Protein AF-A0A6N9RJC6-F1 (afdb_monomer_lite)

Secondary structure (DSSP, 8-state):
----------------------S-----------------SSS-SEEEEBTTS-EEEEPTTS-EEEE-TTS-EE---TT-EEEBTTS-EEE-----HHHHHHHHHH--

Structure (mmCIF, N/CA/C/O backbone):
data_AF-A0A6N9RJC6-F1
#
_entry.id   AF-A0A6N9RJC6-F1
#
loop_
_atom_site.group_PDB
_atom_site.id
_atom_site.type_symbol
_atom_site.label_atom_id
_atom_site.label_alt_id
_atom_site.label_comp_id
_atom_site.label_asym_id
_atom_site.label_entity_id
_atom_site.label_seq_id
_atom_site.pdbx_PDB_ins_code
_atom_site.Cartn_x
_atom_site.Cartn_y
_atom_site.Cartn_z
_atom_site.occupancy
_atom_site.B_iso_or_equiv
_atom_site.auth_seq_id
_atom_site.auth_comp_id
_atom_site.auth_asym_id
_atom_site.auth_atom_id
_atom_site.pdbx_PDB_model_num
ATOM 1 N N . MET A 1 1 ? -57.221 12.296 31.431 1.00 43.28 1 MET A N 1
ATOM 2 C CA . MET A 1 1 ? -56.879 10.991 30.821 1.00 43.28 1 MET A CA 1
ATOM 3 C C . MET A 1 1 ? -55.570 11.183 30.054 1.00 43.28 1 MET A C 1
ATOM 5 O O . MET A 1 1 ? -55.547 12.018 29.164 1.00 43.28 1 MET A O 1
ATOM 9 N N . PHE A 1 2 ? -54.463 10.559 30.474 1.00 47.56 2 PHE A N 1
ATOM 10 C CA . PHE A 1 2 ? -53.128 10.696 29.850 1.00 47.56 2 PHE A CA 1
ATOM 11 C C . PHE A 1 2 ? -52.844 9.562 28.839 1.00 47.56 2 PHE A C 1
ATOM 13 O O . PHE A 1 2 ? -53.442 8.498 28.972 1.00 47.56 2 PHE A O 1
ATOM 20 N N . LYS A 1 3 ? -51.835 9.794 27.964 1.00 40.00 3 LYS A N 1
ATOM 21 C CA . LYS A 1 3 ? -51.183 8.971 26.895 1.00 40.00 3 LYS A CA 1
ATOM 22 C C . LYS A 1 3 ? -51.756 9.153 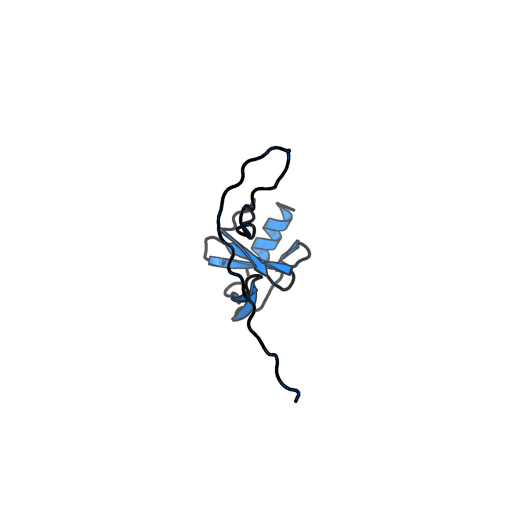25.476 1.00 40.00 3 LYS A C 1
ATOM 24 O O . LYS A 1 3 ? -52.957 9.078 25.305 1.00 40.00 3 LYS A O 1
ATOM 29 N N . SER A 1 4 ? -50.973 9.366 24.407 1.00 38.19 4 SER A N 1
ATOM 30 C CA . SER A 1 4 ? -49.521 9.228 24.180 1.00 38.19 4 SER A CA 1
ATOM 31 C C . SER A 1 4 ? -49.065 10.087 22.984 1.00 38.19 4 SER A C 1
ATOM 33 O O . SER A 1 4 ? -49.696 10.061 21.936 1.00 38.19 4 SER A O 1
ATOM 35 N N . ILE A 1 5 ? -47.924 10.770 23.122 1.00 52.41 5 ILE A N 1
ATOM 36 C CA . ILE A 1 5 ? -47.104 11.333 22.032 1.00 52.41 5 ILE A CA 1
ATOM 37 C C . ILE A 1 5 ? -46.178 10.221 21.530 1.00 52.41 5 ILE A C 1
ATOM 39 O O . ILE A 1 5 ? -45.671 9.472 22.367 1.00 52.41 5 ILE A O 1
ATOM 43 N N . LYS A 1 6 ? -45.936 10.124 20.215 1.00 41.19 6 LYS A N 1
ATOM 44 C CA . LYS A 1 6 ? -44.691 9.607 19.607 1.00 41.19 6 LYS A CA 1
ATOM 45 C C . LYS A 1 6 ? -44.718 9.817 18.087 1.00 41.19 6 LYS A C 1
ATOM 47 O O . LYS A 1 6 ? -45.539 9.204 17.424 1.00 41.19 6 LYS A O 1
ATOM 52 N N . SER A 1 7 ? -43.781 10.648 17.615 1.00 36.53 7 SER A N 1
ATOM 53 C CA . SER A 1 7 ? -43.081 10.590 16.317 1.00 36.53 7 SER A CA 1
ATOM 54 C C . SER A 1 7 ? -43.962 10.587 15.059 1.00 36.53 7 SER A C 1
ATOM 56 O O . SER A 1 7 ? -44.713 9.660 14.823 1.00 36.53 7 SER A O 1
ATOM 58 N N . VAL A 1 8 ? -43.909 11.578 14.173 1.00 37.94 8 VAL A N 1
ATOM 59 C CA . VAL A 1 8 ? -42.765 11.863 13.299 1.00 37.94 8 VAL A CA 1
ATOM 60 C C . VAL A 1 8 ? -42.826 13.339 12.900 1.00 37.94 8 VAL A C 1
ATOM 62 O O . VAL A 1 8 ? -43.730 13.768 12.191 1.00 37.94 8 VAL A O 1
ATOM 65 N N . ALA A 1 9 ? -41.851 14.120 13.351 1.00 38.50 9 ALA A N 1
ATOM 66 C CA . ALA A 1 9 ? -41.480 15.349 12.671 1.00 38.50 9 ALA A CA 1
ATOM 67 C C . ALA A 1 9 ? -40.549 14.955 11.524 1.00 38.50 9 ALA A C 1
ATOM 69 O O . ALA A 1 9 ? -39.530 14.331 11.806 1.00 38.50 9 ALA A O 1
ATOM 70 N N . LEU A 1 10 ? -40.850 15.328 10.277 1.00 34.41 10 LEU A N 1
ATOM 71 C CA . LEU A 1 10 ? -39.789 15.766 9.369 1.00 34.41 10 LEU A CA 1
ATOM 72 C C . LEU A 1 10 ? -40.325 16.568 8.169 1.00 34.41 10 LEU A C 1
ATOM 74 O O . LEU A 1 10 ? -40.739 16.023 7.155 1.00 34.41 10 LEU A O 1
ATOM 78 N N . ILE A 1 11 ? -40.271 17.890 8.342 1.00 37.16 11 ILE A N 1
ATOM 79 C CA . ILE A 1 11 ? -39.714 18.860 7.386 1.00 37.16 11 ILE A CA 1
ATOM 80 C C . ILE A 1 11 ? -40.409 18.919 6.012 1.00 37.16 11 ILE A C 1
ATOM 82 O O . ILE A 1 11 ? -39.957 18.375 5.012 1.00 37.16 11 ILE A O 1
ATOM 86 N N . THR A 1 12 ? -41.481 19.710 5.966 1.00 35.38 12 THR A N 1
ATOM 87 C CA . THR A 1 12 ? -41.887 20.467 4.773 1.00 35.38 12 THR A CA 1
ATOM 88 C C . THR A 1 12 ? -41.167 21.813 4.822 1.00 35.38 12 THR A C 1
ATOM 90 O O . THR A 1 12 ? -41.394 22.575 5.759 1.00 35.38 12 THR A O 1
ATOM 93 N N . ILE A 1 13 ? -40.314 22.129 3.845 1.00 48.03 13 ILE A N 1
ATOM 94 C CA . ILE A 1 13 ? -39.833 23.504 3.644 1.00 48.03 13 ILE A CA 1
ATOM 95 C C . ILE A 1 13 ? -40.246 23.937 2.241 1.00 48.03 13 ILE A C 1
ATOM 97 O O . ILE A 1 13 ? -39.735 23.446 1.237 1.00 48.03 13 ILE A O 1
ATOM 101 N N . LEU A 1 14 ? -41.234 24.835 2.221 1.00 42.50 14 LEU A N 1
ATOM 102 C CA . LEU A 1 14 ? -41.703 25.571 1.058 1.00 42.50 14 LEU A CA 1
ATOM 103 C C . LEU A 1 14 ? -40.603 26.500 0.535 1.00 42.50 14 LEU A C 1
ATOM 105 O O . LEU A 1 14 ? -40.003 27.263 1.289 1.00 42.50 14 LEU A O 1
ATOM 109 N N . VAL A 1 15 ? -40.419 26.489 -0.781 1.00 45.78 15 VAL A N 1
ATOM 110 C CA . VAL A 1 15 ? -39.732 27.544 -1.526 1.00 45.78 15 VAL A CA 1
ATOM 111 C C . VAL A 1 15 ? -40.737 28.674 -1.752 1.00 45.78 15 VAL A C 1
ATOM 113 O O . VAL A 1 15 ? -41.716 28.502 -2.476 1.00 45.78 15 VAL A O 1
ATOM 116 N N . THR A 1 16 ? -40.527 29.840 -1.143 1.00 46.00 16 THR A N 1
ATOM 117 C CA . THR A 1 16 ? -41.177 31.089 -1.572 1.00 46.00 16 THR A CA 1
ATOM 118 C C . THR A 1 16 ? -40.231 32.263 -1.334 1.00 46.00 16 THR A C 1
ATOM 120 O O . THR A 1 16 ? -39.632 32.413 -0.274 1.00 46.00 16 THR A O 1
ATOM 123 N N . THR A 1 17 ? -40.064 33.049 -2.389 1.00 51.44 17 THR A N 1
ATOM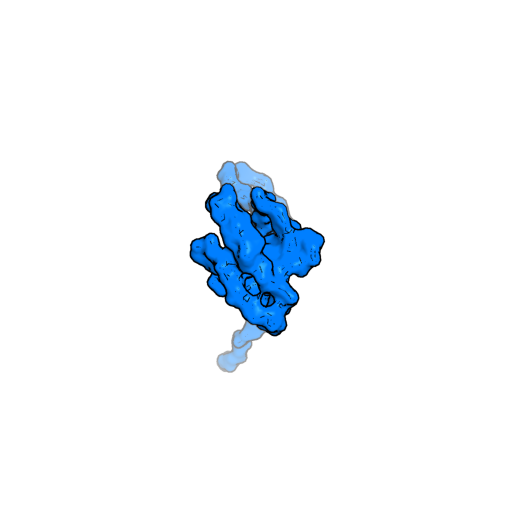 124 C CA . THR A 1 17 ? -39.143 34.170 -2.574 1.00 51.44 17 THR A CA 1
ATOM 125 C C . THR A 1 17 ? -39.489 35.389 -1.720 1.00 51.44 17 THR A C 1
ATOM 127 O O . THR A 1 17 ? -40.617 35.873 -1.780 1.00 51.44 17 THR A O 1
ATOM 130 N N . ALA A 1 18 ? -38.489 35.969 -1.054 1.00 43.12 18 ALA A N 1
ATOM 131 C CA . ALA A 1 18 ? -38.505 37.364 -0.618 1.00 43.12 18 ALA A CA 1
ATOM 132 C C . ALA A 1 18 ? -37.110 37.980 -0.818 1.00 43.12 18 ALA A C 1
ATOM 134 O O . ALA A 1 18 ? -36.150 37.632 -0.135 1.00 43.12 18 ALA A O 1
ATOM 135 N N . VAL A 1 19 ? -37.015 38.879 -1.798 1.00 47.97 19 VAL A N 1
ATOM 136 C CA . VAL A 1 19 ? -35.907 39.818 -2.000 1.00 47.97 19 VAL A CA 1
ATOM 137 C C . VAL A 1 19 ? -36.162 41.027 -1.099 1.00 47.97 19 VAL A C 1
ATOM 139 O O . VAL A 1 19 ? -37.162 41.713 -1.287 1.00 47.97 19 VAL A O 1
ATOM 142 N N . ALA A 1 20 ? -35.263 41.302 -0.151 1.00 45.34 20 ALA A N 1
ATOM 143 C CA . ALA A 1 20 ? -35.037 42.632 0.422 1.00 45.34 20 ALA A CA 1
ATOM 144 C C . ALA A 1 20 ? -33.658 42.677 1.110 1.00 45.34 20 ALA A C 1
ATOM 146 O O . ALA A 1 20 ? -33.242 41.735 1.775 1.00 45.34 20 ALA A O 1
ATOM 147 N N . ALA A 1 21 ? -32.939 43.770 0.876 1.00 45.94 21 ALA A N 1
ATOM 148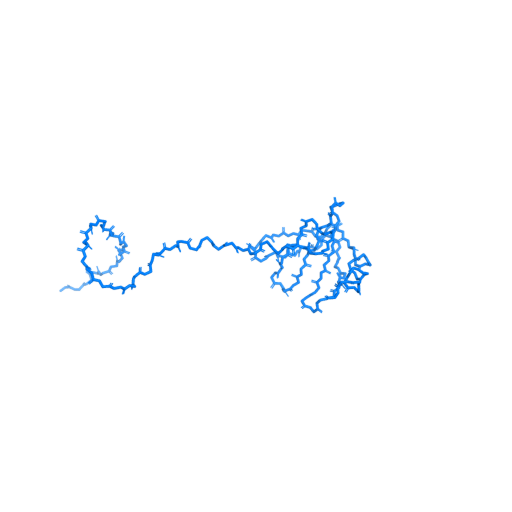 C CA . ALA A 1 21 ? -31.514 43.979 1.095 1.00 45.94 21 ALA A CA 1
ATOM 149 C C . ALA A 1 21 ? -30.988 43.787 2.534 1.00 45.94 21 ALA A C 1
ATOM 151 O O . ALA A 1 21 ? -31.486 44.388 3.481 1.00 45.94 21 ALA A O 1
ATOM 152 N N . SER A 1 22 ? -29.882 43.055 2.676 1.00 46.78 22 SER A N 1
ATOM 153 C CA . SER A 1 22 ? -28.635 43.484 3.343 1.00 46.78 22 SER A CA 1
ATOM 154 C C . SER A 1 22 ? -27.594 42.361 3.223 1.00 46.78 22 SER A C 1
ATOM 156 O O . SER A 1 22 ? -27.926 41.181 3.180 1.00 46.78 22 SER A O 1
ATOM 158 N N . ALA A 1 23 ? -26.338 42.745 3.018 1.00 50.78 23 ALA A N 1
ATOM 159 C CA . ALA A 1 23 ? -25.259 41.887 2.543 1.00 50.78 23 ALA A CA 1
ATOM 160 C C . ALA A 1 23 ? -24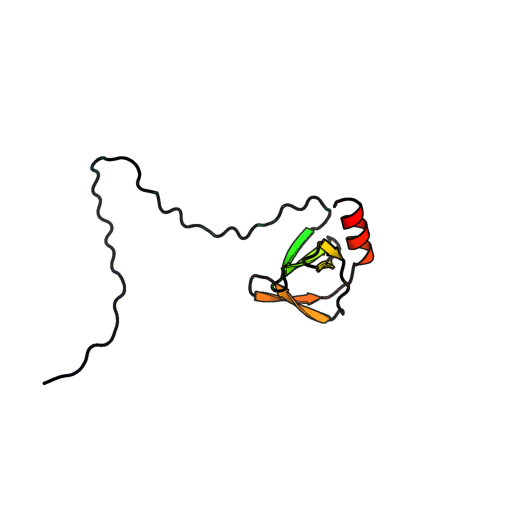.982 40.646 3.420 1.00 50.78 23 ALA A C 1
ATOM 162 O O . ALA A 1 23 ? -25.102 40.680 4.640 1.00 50.78 23 ALA A O 1
ATOM 163 N N . SER A 1 24 ? -24.484 39.598 2.754 1.00 51.56 24 SER A N 1
ATOM 164 C CA . SER A 1 24 ? -23.953 38.328 3.277 1.00 51.56 24 SER A CA 1
ATOM 165 C C . SER A 1 24 ? -24.973 37.299 3.782 1.00 51.56 24 SER A C 1
ATOM 167 O O . SER A 1 24 ? -25.187 37.111 4.972 1.00 51.56 24 SER A O 1
ATOM 169 N N . THR A 1 25 ? -25.531 36.517 2.859 1.00 50.66 25 THR A N 1
ATOM 170 C CA . THR A 1 25 ? -26.065 35.188 3.188 1.00 50.66 25 THR A CA 1
ATOM 171 C C . THR A 1 25 ? -25.505 34.168 2.210 1.00 50.66 25 THR A C 1
ATOM 173 O O . THR A 1 25 ? -25.590 34.307 0.993 1.00 50.66 25 THR A O 1
ATOM 176 N N . GLN A 1 26 ? -24.809 33.199 2.794 1.00 42.03 26 GLN A N 1
ATOM 177 C CA . GLN A 1 26 ? -24.009 32.178 2.140 1.00 42.03 26 GLN A CA 1
ATOM 178 C C . GLN A 1 26 ? -24.915 31.270 1.308 1.00 42.0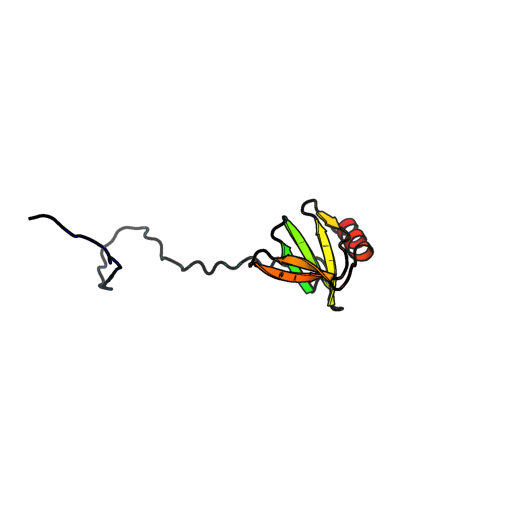3 26 GLN A C 1
ATOM 180 O O . GLN A 1 26 ? -25.790 30.594 1.848 1.00 42.03 26 GLN A O 1
ATOM 185 N N . THR A 1 27 ? -24.684 31.233 -0.003 1.00 47.94 27 THR A N 1
ATOM 186 C CA . THR A 1 27 ? -25.215 30.180 -0.865 1.00 47.94 27 THR A CA 1
ATOM 187 C C . THR A 1 27 ? -24.713 28.847 -0.331 1.00 47.94 27 THR A C 1
ATOM 189 O O . THR A 1 27 ? -23.509 28.594 -0.287 1.00 47.94 27 THR A O 1
ATOM 192 N N . THR A 1 28 ? -25.648 28.006 0.095 1.00 47.41 28 THR A N 1
ATOM 193 C CA . THR A 1 28 ? -25.421 26.628 0.517 1.00 47.41 28 THR A CA 1
ATOM 194 C C . THR A 1 28 ? -24.970 25.825 -0.703 1.00 47.41 28 THR A C 1
ATOM 196 O O . THR A 1 28 ? -25.766 25.196 -1.393 1.00 47.41 28 THR A O 1
ATOM 199 N N . ALA A 1 29 ? -23.678 25.900 -1.020 1.00 47.91 29 ALA A N 1
ATOM 200 C CA . ALA A 1 29 ? -23.037 24.947 -1.902 1.00 47.91 29 ALA A CA 1
ATOM 201 C C . ALA A 1 29 ? -23.025 23.617 -1.152 1.00 47.91 29 ALA A C 1
ATOM 203 O O . ALA A 1 29 ? -22.336 23.467 -0.143 1.00 47.91 29 ALA A O 1
ATOM 204 N N . SER A 1 30 ? -23.835 22.671 -1.613 1.00 46.09 30 SER A N 1
ATOM 205 C CA . SER A 1 30 ? -23.706 21.270 -1.246 1.00 46.09 30 SER A CA 1
ATOM 206 C C . SER A 1 30 ? -22.241 20.880 -1.434 1.00 46.09 30 SER A C 1
ATOM 208 O O . SER A 1 30 ? -21.763 20.770 -2.562 1.00 46.09 30 SER A O 1
ATOM 210 N N . LEU A 1 31 ? -21.514 20.742 -0.324 1.00 48.00 31 LEU A N 1
ATOM 211 C CA . LEU A 1 31 ? -20.168 20.194 -0.292 1.00 48.00 31 LEU A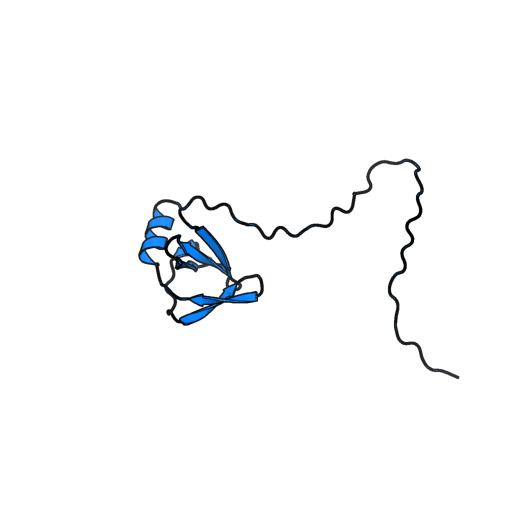 CA 1
ATOM 212 C C . LEU A 1 31 ? -20.293 18.741 -0.745 1.00 48.00 31 LEU A C 1
ATOM 214 O O . LEU A 1 31 ? -20.505 17.838 0.062 1.00 48.00 31 LEU A O 1
ATOM 218 N N . ALA A 1 32 ? -20.179 18.509 -2.052 1.00 46.88 32 ALA A N 1
ATOM 219 C CA . ALA A 1 32 ? -19.626 17.259 -2.520 1.00 46.88 32 ALA A CA 1
ATOM 220 C C . ALA A 1 32 ? -18.262 17.169 -1.837 1.00 46.88 32 ALA A C 1
ATOM 222 O O . ALA A 1 32 ? -17.345 17.924 -2.162 1.00 46.88 32 ALA A O 1
ATOM 223 N N . ALA A 1 33 ? -18.177 16.334 -0.805 1.00 48.06 33 ALA A N 1
ATOM 224 C CA . ALA A 1 33 ? -16.922 15.953 -0.201 1.00 48.06 33 ALA A CA 1
ATOM 225 C C . ALA A 1 33 ? -16.110 15.271 -1.305 1.00 48.06 33 ALA A C 1
ATOM 227 O O . ALA A 1 33 ? -16.214 14.068 -1.524 1.00 48.06 33 ALA A O 1
ATOM 228 N N . ALA A 1 34 ? -15.348 16.066 -2.052 1.00 47.78 34 ALA A N 1
ATOM 229 C CA . ALA A 1 34 ? -14.254 15.584 -2.861 1.00 47.78 34 ALA A CA 1
ATOM 230 C C . ALA A 1 34 ? -13.224 15.053 -1.862 1.00 47.78 34 ALA A C 1
ATOM 232 O O . ALA A 1 34 ? -12.341 15.775 -1.405 1.00 47.78 34 ALA A O 1
ATOM 233 N N . SER A 1 35 ? -13.403 13.803 -1.438 1.00 46.22 35 SER A N 1
ATOM 234 C CA . SER A 1 35 ? -12.344 13.028 -0.810 1.00 46.22 35 SER A CA 1
ATOM 235 C C . SER A 1 35 ? -11.149 13.105 -1.752 1.00 46.22 35 SER A C 1
ATOM 237 O O . SER A 1 35 ? -11.240 12.672 -2.902 1.00 46.22 35 SER A O 1
ATOM 239 N N . GLY A 1 36 ? -10.094 13.776 -1.290 1.00 42.50 36 GLY A N 1
ATOM 240 C CA . GLY A 1 36 ? -8.964 14.188 -2.103 1.00 42.50 36 GLY A CA 1
ATOM 241 C C . GLY A 1 36 ? -8.368 13.030 -2.889 1.00 42.50 36 GLY A C 1
ATOM 242 O O . GLY A 1 36 ? -7.794 12.106 -2.319 1.00 42.50 36 GLY A O 1
ATOM 243 N N . PHE A 1 37 ? -8.450 13.117 -4.212 1.00 45.88 37 PHE A N 1
ATOM 244 C CA . PHE A 1 37 ? -7.489 12.448 -5.068 1.00 45.88 37 PHE A CA 1
ATOM 245 C C . PHE A 1 37 ? -6.185 13.237 -4.937 1.00 45.88 37 PHE A C 1
ATOM 247 O O . PHE A 1 37 ? -6.026 14.294 -5.546 1.00 45.88 37 PHE A O 1
ATOM 254 N N . SER A 1 38 ? -5.280 12.774 -4.073 1.00 46.81 38 SER A N 1
ATOM 255 C CA . SER A 1 38 ? -3.926 13.323 -4.010 1.00 46.81 38 SER A CA 1
ATOM 256 C C . SER A 1 38 ? -3.239 13.103 -5.354 1.00 46.81 38 SER A C 1
ATOM 258 O O . SER A 1 38 ? -2.996 11.970 -5.766 1.00 46.81 38 SER A O 1
ATOM 260 N N . TRP A 1 39 ? -2.932 14.210 -6.029 1.00 41.91 39 TRP A N 1
ATOM 261 C CA . TRP A 1 39 ? -2.057 14.269 -7.192 1.00 41.91 39 TRP A CA 1
ATOM 262 C C . TRP A 1 39 ? -0.682 13.710 -6.819 1.00 41.91 39 TRP A C 1
ATOM 264 O O . TRP A 1 39 ? 0.003 14.255 -5.951 1.00 41.91 39 TRP A O 1
ATOM 274 N N . ASN A 1 40 ? -0.294 12.600 -7.440 1.00 50.19 40 ASN A N 1
ATOM 275 C CA . ASN A 1 40 ? 0.930 11.904 -7.088 1.00 50.19 40 ASN A CA 1
ATOM 276 C C . ASN A 1 40 ? 2.128 12.433 -7.891 1.00 50.19 40 ASN A C 1
ATOM 278 O O . ASN A 1 40 ? 2.133 12.379 -9.117 1.00 50.19 40 ASN A O 1
ATOM 282 N N . GLN A 1 41 ? 3.155 12.929 -7.195 1.00 52.31 41 GLN A N 1
ATOM 283 C CA . GLN A 1 41 ? 4.443 13.322 -7.785 1.00 52.31 41 GLN A CA 1
ATOM 284 C C . GLN A 1 41 ? 5.436 12.150 -7.941 1.00 52.31 41 GLN A C 1
ATOM 286 O O . GLN A 1 41 ? 6.602 12.349 -8.272 1.00 52.31 41 GLN A O 1
ATOM 291 N N . GLY A 1 42 ? 4.987 10.914 -7.735 1.00 53.44 42 GLY A N 1
ATOM 292 C CA . GLY A 1 42 ? 5.690 9.686 -8.080 1.00 53.44 42 GLY A CA 1
ATOM 293 C C . GLY A 1 42 ? 4.855 8.843 -9.041 1.00 53.44 42 GLY A C 1
ATOM 294 O O . GLY A 1 42 ? 3.646 9.010 -9.127 1.00 53.44 42 GLY A O 1
ATOM 295 N N . ASN A 1 43 ? 5.499 7.922 -9.756 1.00 60.78 43 ASN A N 1
ATOM 296 C CA . ASN A 1 43 ? 4.907 7.005 -10.745 1.00 60.78 43 ASN A CA 1
ATOM 297 C C . ASN A 1 43 ? 3.903 5.986 -10.156 1.00 60.78 43 ASN A C 1
ATOM 299 O O . ASN A 1 43 ? 4.026 4.783 -10.389 1.00 60.78 43 ASN A O 1
ATOM 303 N N . PHE A 1 44 ? 2.962 6.422 -9.333 1.00 64.44 44 PHE A N 1
ATOM 304 C CA . PHE A 1 44 ? 1.915 5.577 -8.791 1.00 64.44 44 PHE A CA 1
ATOM 305 C C . PHE A 1 44 ? 0.623 5.919 -9.511 1.00 64.44 44 PHE A C 1
ATOM 307 O O . PHE A 1 44 ? 0.286 7.090 -9.684 1.00 64.44 44 PHE A O 1
ATOM 314 N N . GLU A 1 45 ? -0.088 4.887 -9.935 1.00 65.38 45 GLU A N 1
ATOM 315 C CA . GLU A 1 45 ? -1.328 5.055 -10.681 1.00 65.38 45 GLU A CA 1
ATOM 316 C C . GLU A 1 45 ? -2.488 5.357 -9.734 1.00 65.38 45 GLU A C 1
ATOM 318 O O . GLU A 1 45 ? -3.412 6.096 -10.071 1.00 65.38 45 GLU A O 1
ATOM 323 N N . LYS A 1 46 ? -2.405 4.842 -8.502 1.00 79.69 46 LYS A N 1
ATOM 324 C CA . LYS A 1 46 ? -3.426 5.053 -7.485 1.00 79.69 46 LYS A CA 1
ATOM 325 C C . LYS A 1 46 ? -2.830 4.968 -6.086 1.00 79.69 46 LYS A C 1
ATOM 327 O O . LYS A 1 46 ? -2.055 4.069 -5.774 1.00 79.69 46 LYS A O 1
ATOM 332 N N . VAL A 1 47 ? -3.224 5.904 -5.228 1.00 86.19 47 VAL A N 1
ATOM 333 C CA . VAL A 1 47 ? -2.905 5.885 -3.796 1.00 86.19 47 VAL A CA 1
ATOM 334 C C . VAL A 1 47 ? -4.205 5.801 -3.027 1.00 86.19 47 VAL A C 1
ATOM 336 O O . VAL A 1 47 ? -5.107 6.610 -3.238 1.00 86.19 47 VAL A O 1
ATOM 339 N N . VAL A 1 48 ? -4.306 4.818 -2.141 1.00 87.50 48 VAL A N 1
ATOM 340 C CA . VAL A 1 48 ? -5.475 4.607 -1.292 1.00 87.50 48 VAL A CA 1
ATOM 341 C C . VAL A 1 48 ? -5.071 4.803 0.159 1.00 87.50 48 VAL A C 1
ATOM 343 O O . VAL A 1 48 ? -4.220 4.080 0.665 1.00 87.50 48 VAL A O 1
ATOM 346 N N . SER A 1 49 ? -5.698 5.755 0.846 1.00 90.12 49 SER A N 1
ATOM 347 C CA . SER A 1 49 ? -5.517 5.933 2.289 1.00 90.12 49 SER A CA 1
ATOM 348 C C . SER A 1 49 ? -6.314 4.892 3.074 1.00 90.12 49 SER A C 1
ATOM 350 O O . SER A 1 49 ? -7.477 4.610 2.765 1.00 90.12 49 SER A O 1
ATOM 352 N N . LEU A 1 50 ? -5.703 4.340 4.118 1.00 90.38 50 LEU A N 1
ATOM 353 C CA . LEU A 1 50 ? -6.257 3.265 4.935 1.00 90.38 50 LEU A CA 1
ATOM 354 C C . LEU A 1 50 ? -6.643 3.741 6.322 1.00 90.38 50 LEU A C 1
ATOM 356 O O . LEU A 1 50 ? -6.068 4.687 6.851 1.00 90.38 50 LEU A O 1
ATOM 360 N N . LYS A 1 51 ? -7.582 3.027 6.949 1.00 89.44 51 LYS A N 1
ATOM 361 C CA . LYS A 1 51 ? -8.096 3.357 8.289 1.00 89.44 51 LYS A CA 1
ATOM 362 C C . LYS A 1 51 ? -7.036 3.365 9.388 1.00 89.44 51 LYS A C 1
ATOM 364 O O . LYS A 1 51 ? -7.216 4.052 10.385 1.00 89.44 51 LYS A O 1
ATOM 369 N N . ASP A 1 52 ? -5.952 2.616 9.223 1.00 84.31 52 ASP A N 1
ATOM 370 C CA . ASP A 1 52 ? -4.817 2.596 10.154 1.00 84.31 52 ASP A CA 1
ATOM 371 C C . ASP A 1 52 ? -3.853 3.787 9.959 1.00 84.31 52 ASP A C 1
ATOM 373 O O . ASP A 1 52 ? -2.837 3.878 10.647 1.00 84.31 52 ASP A O 1
ATOM 377 N N . GLY A 1 53 ? -4.165 4.706 9.038 1.00 86.62 53 GLY A N 1
ATOM 378 C CA . GLY A 1 53 ? -3.324 5.849 8.685 1.00 86.62 53 GLY A CA 1
ATOM 379 C C . GLY A 1 53 ? -2.191 5.503 7.718 1.00 86.62 53 GLY A C 1
ATOM 380 O O . GLY A 1 53 ? -1.380 6.374 7.416 1.00 86.62 53 GLY A O 1
ATOM 381 N N . SER A 1 54 ? -2.112 4.256 7.245 1.00 89.62 54 SER A N 1
ATOM 382 C CA . SER A 1 54 ? -1.202 3.861 6.168 1.00 89.62 54 SER A CA 1
ATOM 383 C C . SER A 1 54 ? -1.747 4.275 4.792 1.00 89.62 54 SER A C 1
ATOM 385 O O . SER A 1 54 ? -2.918 4.639 4.656 1.00 89.62 54 SER A O 1
ATOM 387 N N . SER A 1 55 ? -0.896 4.226 3.769 1.00 91.25 55 SER A N 1
ATOM 388 C CA . SER A 1 55 ? -1.241 4.482 2.369 1.00 91.25 55 SER A CA 1
ATOM 389 C C . SER A 1 55 ? -0.825 3.293 1.512 1.00 91.25 55 SER A C 1
ATOM 391 O O . SER A 1 55 ? 0.331 2.874 1.528 1.00 91.25 55 SER A O 1
ATOM 393 N N . LEU A 1 56 ? -1.760 2.728 0.759 1.00 90.56 56 LEU A N 1
ATOM 394 C CA . LEU A 1 56 ? -1.499 1.668 -0.203 1.00 90.56 56 LEU A CA 1
ATOM 395 C C . LEU A 1 56 ? -1.284 2.307 -1.567 1.00 90.56 56 LEU A C 1
ATOM 397 O O . LEU A 1 56 ? -2.164 2.978 -2.102 1.00 90.56 56 LEU A O 1
ATOM 401 N N . HIS A 1 57 ? -0.106 2.078 -2.116 1.00 89.31 57 HIS A N 1
ATOM 402 C CA . HIS A 1 57 ? 0.309 2.540 -3.425 1.00 89.31 57 HIS A CA 1
ATOM 403 C C . HIS A 1 57 ? 0.148 1.408 -4.423 1.00 89.31 57 HIS A C 1
ATOM 405 O O . HIS A 1 57 ? 0.764 0.356 -4.264 1.00 89.31 57 HIS A O 1
ATOM 411 N N . GLU A 1 58 ? -0.663 1.631 -5.445 1.00 88.50 58 GLU A N 1
ATOM 412 C CA . GLU A 1 58 ? -0.830 0.735 -6.581 1.00 88.50 58 GLU A CA 1
ATOM 413 C C . GLU A 1 58 ? -0.056 1.307 -7.777 1.00 88.50 58 GLU A C 1
ATOM 415 O O . GLU A 1 58 ? -0.200 2.474 -8.165 1.00 88.50 58 GLU A O 1
ATOM 420 N N . TYR A 1 59 ? 0.834 0.484 -8.314 1.00 86.81 59 TYR A N 1
ATOM 421 C CA . TYR A 1 59 ? 1.659 0.786 -9.473 1.00 86.81 59 TYR A CA 1
ATOM 422 C C . TYR A 1 59 ? 0.929 0.406 -10.764 1.00 86.81 59 TYR A C 1
ATOM 424 O O . TYR A 1 59 ? -0.007 -0.390 -10.754 1.00 86.81 59 TYR A O 1
ATOM 432 N N . SER A 1 60 ? 1.407 0.920 -11.895 1.00 85.81 60 SER A N 1
ATOM 433 C CA . SER A 1 60 ? 0.815 0.658 -13.215 1.00 85.81 60 SER A CA 1
ATOM 434 C C . SER A 1 60 ? 0.897 -0.792 -13.695 1.00 85.81 60 SER A C 1
ATOM 436 O O . SER A 1 60 ? 0.201 -1.195 -14.620 1.00 85.81 60 SER A O 1
ATOM 438 N N . ASP A 1 61 ? 1.739 -1.603 -13.061 1.00 85.06 61 ASP A N 1
ATOM 439 C CA . ASP A 1 61 ? 1.809 -3.050 -13.270 1.00 85.06 61 ASP A CA 1
ATOM 440 C C . ASP A 1 61 ? 0.809 -3.828 -12.388 1.00 85.06 61 ASP A C 1
ATOM 442 O O . ASP A 1 61 ? 0.851 -5.059 -12.352 1.00 85.06 61 ASP A O 1
ATOM 446 N N . GLY A 1 62 ? -0.073 -3.127 -11.661 1.00 85.69 62 GLY A N 1
ATOM 447 C CA . GLY A 1 62 ? -1.046 -3.699 -10.727 1.00 85.69 62 GLY A CA 1
ATOM 448 C C . GLY A 1 62 ? -0.429 -4.202 -9.421 1.00 85.69 62 GLY A C 1
ATOM 449 O O . GLY A 1 62 ? -1.121 -4.800 -8.593 1.00 85.69 62 GLY A O 1
ATOM 450 N N . ARG A 1 63 ? 0.879 -3.995 -9.213 1.00 89.38 63 ARG A N 1
ATOM 451 C CA . ARG A 1 63 ? 1.531 -4.353 -7.954 1.00 89.38 63 ARG A CA 1
ATOM 452 C C . ARG A 1 63 ? 1.282 -3.285 -6.911 1.00 89.38 63 ARG A C 1
ATOM 454 O O . ARG A 1 63 ? 1.069 -2.115 -7.211 1.00 89.38 63 ARG A O 1
ATOM 461 N N . MET A 1 64 ? 1.362 -3.699 -5.658 1.00 90.69 64 MET A N 1
ATOM 462 C CA . MET A 1 64 ? 1.037 -2.858 -4.522 1.00 90.69 64 MET A CA 1
ATOM 463 C C . MET A 1 64 ? 2.206 -2.770 -3.546 1.00 90.69 64 MET A C 1
ATOM 465 O O . MET A 1 64 ? 2.925 -3.747 -3.316 1.00 90.69 64 MET A O 1
ATOM 469 N N . ALA A 1 65 ? 2.376 -1.596 -2.950 1.00 91.06 65 ALA A N 1
ATOM 470 C CA . ALA A 1 65 ? 3.258 -1.368 -1.817 1.00 91.06 65 ALA A CA 1
ATOM 471 C C . ALA A 1 65 ? 2.523 -0.583 -0.738 1.00 91.06 65 ALA A C 1
ATOM 473 O O . ALA A 1 65 ? 1.737 0.312 -1.033 1.00 91.06 65 ALA A O 1
ATOM 474 N N . LEU A 1 66 ? 2.795 -0.902 0.521 1.00 92.06 66 LEU A N 1
ATOM 475 C CA . LEU A 1 66 ? 2.192 -0.210 1.648 1.00 92.06 66 LEU A CA 1
ATOM 476 C C . LEU A 1 66 ? 3.199 0.758 2.266 1.00 92.06 66 LEU A C 1
ATOM 478 O O . LEU A 1 66 ? 4.335 0.391 2.565 1.00 92.06 66 LEU A O 1
ATOM 482 N N . GLU A 1 67 ? 2.767 1.987 2.489 1.00 90.81 67 GLU A N 1
ATOM 483 C CA . GLU A 1 67 ? 3.472 3.013 3.241 1.00 90.81 67 GLU A CA 1
ATOM 484 C C . GLU A 1 67 ? 2.800 3.175 4.601 1.00 90.81 67 GLU A C 1
ATOM 486 O O . GLU A 1 67 ? 1.596 3.373 4.689 1.00 90.81 67 GLU A O 1
ATOM 491 N N . SER A 1 68 ? 3.559 3.078 5.683 1.00 91.56 68 SER A N 1
ATOM 492 C CA . SER A 1 68 ? 3.062 3.370 7.027 1.00 91.56 68 SER A CA 1
ATOM 493 C C . SER A 1 68 ? 2.740 4.855 7.201 1.00 91.56 68 SER A C 1
ATOM 495 O O . SER A 1 68 ? 3.284 5.702 6.501 1.00 91.56 68 SER A O 1
ATOM 497 N N . SER A 1 69 ? 1.953 5.181 8.225 1.00 88.75 69 SER A N 1
ATOM 498 C CA . SER A 1 69 ? 1.670 6.564 8.643 1.00 88.75 69 SER A CA 1
ATOM 499 C C . SER A 1 69 ? 2.918 7.406 8.951 1.00 88.75 69 SER A C 1
ATOM 501 O O . SER A 1 69 ? 2.841 8.628 9.015 1.00 88.75 69 SER A O 1
ATOM 503 N N . TYR A 1 70 ? 4.074 6.762 9.132 1.00 87.12 70 TYR A N 1
ATOM 504 C CA . TYR A 1 70 ? 5.366 7.403 9.372 1.00 87.12 70 TYR A CA 1
ATOM 505 C C . TYR A 1 70 ? 6.172 7.673 8.092 1.00 87.12 70 TYR A C 1
ATOM 507 O O . TYR A 1 70 ? 7.367 7.954 8.188 1.00 87.12 70 TYR A O 1
ATOM 515 N N . GLY A 1 71 ? 5.578 7.522 6.904 1.00 86.50 71 GLY A N 1
ATOM 516 C CA . GLY A 1 71 ? 6.271 7.774 5.638 1.00 86.50 71 GLY A CA 1
ATOM 517 C C . GLY A 1 71 ? 7.286 6.693 5.263 1.00 86.50 71 GLY A C 1
ATOM 518 O O . GLY A 1 71 ? 8.309 6.968 4.640 1.00 86.50 71 GLY A O 1
ATOM 519 N N . ARG A 1 72 ? 7.082 5.452 5.724 1.00 88.88 72 ARG A N 1
ATOM 520 C CA . ARG A 1 72 ? 8.018 4.333 5.494 1.00 88.88 72 ARG A CA 1
ATOM 521 C C . ARG A 1 72 ? 7.333 3.182 4.789 1.00 88.88 72 ARG A C 1
ATOM 523 O O . ARG A 1 72 ? 6.277 2.749 5.243 1.00 88.88 72 ARG A O 1
ATOM 530 N N . ALA A 1 73 ? 7.981 2.630 3.767 1.00 90.31 73 ALA A N 1
ATOM 531 C CA . ALA A 1 73 ? 7.552 1.392 3.130 1.00 90.31 73 ALA A CA 1
ATOM 532 C C . ALA A 1 73 ? 7.545 0.239 4.146 1.00 90.31 73 ALA A C 1
ATOM 534 O O . ALA A 1 73 ? 8.549 -0.013 4.818 1.00 90.31 73 ALA A O 1
ATOM 535 N N . VAL A 1 74 ? 6.422 -0.465 4.248 1.00 90.44 74 VAL A N 1
ATOM 536 C CA . VAL A 1 74 ? 6.218 -1.576 5.178 1.00 90.44 74 VAL A CA 1
ATOM 537 C C . VAL A 1 74 ? 5.734 -2.810 4.434 1.00 90.44 74 VAL A C 1
ATOM 539 O O . VAL A 1 74 ? 4.875 -2.746 3.559 1.00 90.44 74 VAL A O 1
ATOM 542 N N . SER A 1 75 ? 6.301 -3.954 4.805 1.00 88.94 75 SER A N 1
ATOM 543 C CA . SER A 1 75 ? 5.895 -5.250 4.276 1.00 88.94 75 SER A CA 1
ATOM 544 C C . SER A 1 75 ? 4.641 -5.731 4.988 1.00 88.94 75 SER A C 1
ATOM 546 O O . SER A 1 75 ? 4.647 -5.835 6.216 1.00 88.94 75 SER A O 1
ATOM 548 N N . LYS A 1 76 ? 3.606 -6.107 4.231 1.00 86.12 76 LYS A N 1
ATOM 549 C CA . LYS A 1 76 ? 2.495 -6.911 4.754 1.00 86.12 76 LYS A CA 1
ATOM 550 C C . LYS A 1 76 ? 2.389 -8.249 4.018 1.00 86.12 76 LYS A C 1
ATOM 552 O O . LYS A 1 76 ? 2.740 -8.325 2.841 1.00 86.12 76 LYS A O 1
ATOM 557 N N . PRO A 1 77 ? 1.933 -9.308 4.708 1.00 86.88 77 PRO A N 1
ATOM 558 C CA . PRO A 1 77 ? 1.611 -10.583 4.085 1.00 86.88 77 PRO A CA 1
ATOM 559 C C . PRO A 1 77 ? 0.675 -10.422 2.883 1.00 86.88 77 PRO A C 1
ATOM 561 O O . PRO A 1 77 ? -0.361 -9.761 2.968 1.00 86.88 77 PRO A O 1
ATOM 564 N N . VAL A 1 78 ? 1.020 -11.079 1.777 1.00 89.19 78 VAL A N 1
ATOM 565 C CA . VAL A 1 78 ? 0.110 -11.248 0.638 1.00 89.19 78 VAL A CA 1
ATOM 566 C C . VAL A 1 78 ? -1.084 -12.096 1.087 1.00 89.19 78 VAL A C 1
ATOM 568 O O . VAL A 1 78 ? -0.925 -13.059 1.835 1.00 89.19 78 VAL A O 1
ATOM 571 N N . GLY A 1 79 ? -2.287 -11.713 0.666 1.00 88.69 79 GLY A N 1
ATOM 572 C CA . GLY A 1 79 ? -3.555 -12.294 1.108 1.00 88.69 79 GLY A CA 1
ATOM 573 C C . GLY A 1 79 ? -4.144 -11.631 2.355 1.00 88.69 79 GLY A C 1
ATOM 574 O O . GLY A 1 79 ? -5.298 -11.895 2.689 1.00 88.69 79 GLY A O 1
ATOM 575 N N . GLN A 1 80 ? -3.406 -10.741 3.029 1.00 90.00 80 GLN A N 1
ATOM 576 C CA . GLN A 1 80 ? -3.976 -9.948 4.114 1.00 90.00 80 GLN A CA 1
ATOM 577 C C . GLN A 1 80 ? -4.983 -8.933 3.561 1.00 90.00 80 GLN A C 1
ATOM 579 O O . GLN A 1 80 ? -4.716 -8.250 2.574 1.00 90.00 80 GLN A O 1
ATOM 584 N N . VAL A 1 81 ? -6.123 -8.804 4.240 1.00 91.06 81 VAL A N 1
ATOM 585 C CA . VAL A 1 81 ? -7.117 -7.769 3.955 1.00 91.06 81 VAL A CA 1
ATOM 586 C C . VAL A 1 81 ? -6.815 -6.529 4.787 1.00 91.06 81 VAL A C 1
ATOM 588 O O . VAL A 1 81 ? -6.589 -6.607 5.998 1.00 91.06 81 VAL A O 1
ATOM 591 N N . VAL A 1 82 ? -6.823 -5.379 4.129 1.00 89.56 82 VAL A N 1
ATOM 592 C CA . VAL A 1 82 ? -6.691 -4.059 4.740 1.00 89.56 82 VAL A CA 1
ATOM 593 C C . VAL A 1 82 ? -7.904 -3.207 4.375 1.00 89.56 82 VAL A C 1
ATOM 595 O O . VAL A 1 82 ? -8.540 -3.434 3.349 1.00 89.56 82 VAL A O 1
ATOM 598 N N . TYR A 1 83 ? -8.257 -2.249 5.230 1.00 91.12 83 TYR A N 1
ATOM 599 C CA . TYR A 1 83 ? -9.457 -1.435 5.042 1.00 91.12 83 TYR A CA 1
ATOM 600 C C . TYR A 1 83 ? -9.089 -0.017 4.624 1.00 91.12 83 TYR A C 1
ATOM 602 O O . TYR A 1 83 ? -8.388 0.689 5.353 1.00 91.12 83 TYR A O 1
ATOM 610 N N . ALA A 1 84 ? -9.601 0.398 3.471 1.00 89.94 84 ALA A N 1
ATOM 611 C CA . ALA A 1 84 ? -9.525 1.771 3.004 1.00 89.94 84 ALA A CA 1
ATOM 612 C C . ALA A 1 84 ? -10.428 2.693 3.844 1.00 89.94 84 ALA A C 1
ATOM 614 O O . ALA A 1 84 ? -11.330 2.239 4.560 1.00 89.94 84 ALA A O 1
ATOM 615 N N . MET A 1 85 ? -10.159 3.999 3.793 1.00 86.88 85 MET A N 1
ATOM 616 C CA . MET A 1 85 ? -10.899 5.011 4.562 1.00 86.88 85 MET A CA 1
ATOM 617 C C . MET A 1 85 ? -12.408 5.009 4.280 1.00 86.88 85 MET A C 1
ATOM 619 O O . MET A 1 85 ? -13.203 5.222 5.193 1.00 86.88 85 MET A O 1
ATOM 623 N N . ASP A 1 86 ? -12.800 4.693 3.049 1.00 82.56 86 ASP A N 1
ATOM 624 C CA . ASP A 1 86 ? -14.191 4.519 2.608 1.00 82.56 86 ASP A CA 1
ATOM 625 C C . ASP A 1 86 ? -14.870 3.255 3.181 1.00 82.56 86 ASP A C 1
ATOM 627 O O . ASP A 1 86 ? -16.077 3.076 3.046 1.00 82.56 86 ASP A O 1
ATOM 631 N N . GLY A 1 87 ? -14.117 2.387 3.863 1.00 86.75 87 GLY A N 1
ATOM 632 C CA . GLY A 1 87 ? -14.592 1.104 4.374 1.00 86.75 87 GLY A CA 1
ATOM 633 C C . GLY A 1 87 ? -14.422 -0.060 3.401 1.00 86.75 87 GLY A C 1
ATOM 634 O O . GLY A 1 87 ? -14.749 -1.186 3.780 1.00 86.75 87 GLY A O 1
ATOM 635 N N . SER A 1 88 ? -13.873 0.172 2.208 1.00 87.62 88 SER A N 1
ATOM 636 C CA . SER A 1 88 ? -13.595 -0.878 1.231 1.00 87.62 88 SER A CA 1
ATOM 637 C C . SER A 1 88 ? -12.516 -1.833 1.742 1.00 87.62 88 SER A C 1
ATOM 639 O O . SER A 1 88 ? -11.482 -1.417 2.269 1.00 87.62 88 SER A O 1
ATOM 641 N N . ALA A 1 89 ? -12.759 -3.133 1.585 1.00 91.00 89 ALA A N 1
ATOM 642 C CA . ALA A 1 89 ? -11.781 -4.172 1.877 1.00 91.00 89 ALA A CA 1
ATOM 643 C C . ALA A 1 89 ? -10.869 -4.378 0.660 1.00 91.00 89 ALA A C 1
ATOM 645 O O . ALA A 1 89 ? -11.349 -4.643 -0.441 1.00 91.00 89 ALA A O 1
ATOM 646 N N . ILE A 1 90 ? -9.557 -4.273 0.860 1.00 88.31 90 ILE A N 1
ATOM 647 C CA . ILE A 1 90 ? -8.545 -4.471 -0.178 1.00 88.31 90 ILE A CA 1
ATOM 648 C C . ILE A 1 90 ? -7.671 -5.649 0.229 1.00 88.31 90 ILE A C 1
ATOM 650 O O . ILE A 1 90 ? -7.075 -5.648 1.306 1.00 88.31 90 ILE A O 1
ATOM 654 N N . THR A 1 91 ? -7.580 -6.655 -0.635 1.00 91.88 91 THR A N 1
ATOM 655 C CA . THR A 1 91 ? -6.665 -7.781 -0.441 1.00 91.88 91 THR A CA 1
ATOM 656 C C . THR A 1 91 ? -5.299 -7.420 -1.006 1.00 91.88 91 THR A C 1
ATOM 658 O O . THR A 1 91 ? -5.180 -7.088 -2.183 1.00 91.88 91 THR A O 1
ATOM 661 N N . ILE A 1 92 ? -4.258 -7.518 -0.183 1.00 90.12 92 ILE A N 1
ATOM 662 C CA . ILE A 1 92 ? -2.876 -7.315 -0.619 1.00 90.12 92 ILE A CA 1
ATOM 663 C C . ILE A 1 92 ? -2.478 -8.455 -1.558 1.00 90.12 92 ILE A C 1
ATOM 665 O O . ILE A 1 92 ? -2.415 -9.610 -1.143 1.00 90.12 92 ILE A O 1
ATOM 669 N N . THR A 1 93 ? -2.190 -8.145 -2.819 1.00 89.31 93 THR A N 1
ATOM 670 C CA . THR A 1 93 ? -1.785 -9.132 -3.839 1.00 89.31 93 THR A CA 1
ATOM 671 C C . THR A 1 93 ? -0.276 -9.167 -4.073 1.00 89.31 93 THR A C 1
ATOM 673 O O . THR A 1 93 ? 0.245 -10.130 -4.626 1.00 89.31 93 THR A O 1
ATOM 676 N N . SER A 1 94 ? 0.441 -8.115 -3.679 1.00 89.12 94 SER A N 1
ATOM 677 C CA . SER A 1 94 ? 1.864 -7.907 -3.958 1.00 89.12 94 SER A CA 1
ATOM 678 C C . SER A 1 94 ? 2.527 -7.121 -2.829 1.00 89.12 94 SER A C 1
ATOM 680 O O . SER A 1 94 ? 1.842 -6.519 -2.005 1.00 89.12 94 SER A O 1
ATOM 682 N N . ASN A 1 95 ? 3.861 -7.144 -2.779 1.00 90.12 95 ASN A N 1
ATOM 683 C CA . ASN A 1 95 ? 4.632 -6.565 -1.681 1.00 90.12 95 ASN A CA 1
ATOM 684 C C . ASN A 1 95 ? 5.887 -5.828 -2.182 1.00 90.12 95 ASN A C 1
ATOM 686 O O . ASN A 1 95 ? 7.020 -6.279 -2.008 1.00 90.12 95 ASN A O 1
ATOM 690 N N . GLU A 1 96 ? 5.687 -4.681 -2.828 1.00 90.25 96 GLU A N 1
ATOM 691 C CA . GLU A 1 96 ? 6.739 -3.907 -3.507 1.00 90.25 96 GLU A CA 1
ATOM 692 C C . GLU A 1 96 ? 7.498 -2.936 -2.571 1.00 90.25 96 GLU A C 1
ATOM 694 O O . GLU A 1 96 ? 7.734 -1.767 -2.882 1.00 90.25 96 GLU A O 1
ATOM 699 N N . VAL A 1 97 ? 7.929 -3.418 -1.401 1.00 90.50 97 VAL A N 1
ATOM 700 C CA . VAL A 1 97 ? 8.594 -2.595 -0.362 1.00 90.50 97 VAL A CA 1
ATOM 701 C C . VAL A 1 97 ? 9.921 -2.012 -0.837 1.00 90.50 97 VAL A C 1
ATOM 703 O O . VAL A 1 97 ? 10.225 -0.850 -0.568 1.00 90.50 97 VAL A O 1
ATOM 706 N N . ALA A 1 98 ? 10.728 -2.798 -1.553 1.00 88.69 98 ALA A N 1
ATOM 707 C CA . ALA A 1 98 ? 12.025 -2.343 -2.056 1.00 88.69 98 ALA A CA 1
ATOM 708 C C . ALA A 1 98 ? 11.868 -1.201 -3.074 1.00 88.69 98 ALA A C 1
ATOM 710 O O . ALA A 1 98 ? 12.616 -0.222 -3.045 1.00 88.69 98 ALA A O 1
ATOM 711 N N . ARG A 1 99 ? 10.854 -1.294 -3.941 1.00 89.75 99 ARG A N 1
ATOM 712 C CA . ARG A 1 99 ? 10.529 -0.257 -4.921 1.00 89.75 99 ARG A CA 1
ATOM 713 C C . ARG A 1 99 ? 10.045 1.016 -4.231 1.00 89.75 99 ARG A C 1
ATOM 715 O O . ARG A 1 99 ? 10.612 2.080 -4.477 1.00 89.75 99 ARG A O 1
ATOM 722 N N . LEU A 1 100 ? 9.080 0.894 -3.318 1.00 88.75 100 LEU A N 1
ATOM 723 C CA . LEU A 1 100 ? 8.538 2.029 -2.569 1.00 88.75 100 LEU A CA 1
ATOM 724 C C . LEU A 1 100 ? 9.605 2.709 -1.703 1.00 88.75 100 LEU A C 1
ATOM 726 O O . LEU A 1 100 ? 9.739 3.926 -1.745 1.00 88.75 100 LEU A O 1
ATOM 730 N N . SER A 1 101 ? 10.424 1.945 -0.977 1.00 88.31 101 SER A N 1
ATOM 731 C CA . SER A 1 101 ? 11.499 2.503 -0.139 1.00 88.31 101 SER A CA 1
ATOM 732 C C . SER A 1 101 ? 12.540 3.278 -0.945 1.00 88.31 101 SER A C 1
ATOM 734 O O . SER A 1 101 ? 12.972 4.350 -0.522 1.00 88.31 101 SER A O 1
ATOM 736 N N . LYS A 1 102 ? 12.921 2.781 -2.129 1.00 88.31 102 LYS A N 1
ATOM 737 C CA . LYS A 1 102 ? 13.803 3.514 -3.043 1.00 88.31 102 LYS A CA 1
ATOM 738 C C . LYS A 1 102 ? 13.158 4.830 -3.482 1.00 88.31 102 LYS A C 1
ATOM 740 O O . LYS A 1 102 ? 13.846 5.844 -3.538 1.00 88.31 102 LYS A O 1
ATOM 745 N N . GLN A 1 103 ? 11.861 4.810 -3.775 1.00 85.88 103 GLN A N 1
ATOM 746 C CA . GLN A 1 103 ? 11.119 5.967 -4.266 1.00 85.88 103 GLN A CA 1
ATOM 747 C C . GLN A 1 103 ? 10.963 7.051 -3.189 1.00 85.88 103 GLN A C 1
ATOM 749 O O . GLN A 1 103 ? 11.313 8.196 -3.455 1.00 85.88 103 GLN A O 1
ATOM 754 N N . LEU A 1 104 ? 10.588 6.669 -1.962 1.00 85.94 104 LEU A N 1
ATOM 755 C CA . LEU A 1 104 ? 10.517 7.560 -0.791 1.00 85.94 104 LEU A CA 1
ATOM 756 C C . LEU A 1 104 ? 11.877 8.180 -0.430 1.00 85.94 104 LEU A C 1
ATOM 758 O O . LEU A 1 104 ? 11.949 9.268 0.123 1.00 85.94 104 LEU A O 1
ATOM 762 N N . ARG A 1 105 ? 12.988 7.500 -0.745 1.00 83.75 105 ARG A N 1
ATOM 763 C CA . ARG A 1 105 ? 14.331 8.056 -0.521 1.00 83.75 105 ARG A CA 1
ATOM 764 C C . ARG A 1 105 ? 14.722 9.112 -1.557 1.00 83.75 105 ARG A C 1
ATOM 766 O O . ARG A 1 105 ? 15.527 9.984 -1.255 1.00 83.75 105 ARG A O 1
ATOM 773 N N . ILE A 1 106 ? 14.236 8.975 -2.790 1.00 79.81 106 ILE A N 1
ATOM 774 C CA . ILE A 1 106 ? 14.535 9.908 -3.888 1.00 79.81 106 ILE A CA 1
ATOM 775 C C . ILE A 1 106 ? 13.583 11.113 -3.833 1.00 79.81 106 ILE A C 1
ATOM 777 O O . ILE A 1 106 ? 13.988 12.221 -4.173 1.00 79.81 106 ILE A O 1
ATOM 781 N N . HIS A 1 107 ? 12.353 10.897 -3.360 1.00 66.12 107 HIS A N 1
ATOM 782 C CA . HIS A 1 107 ? 11.309 11.905 -3.192 1.00 66.12 107 HIS A CA 1
ATOM 783 C C . HIS A 1 107 ? 10.771 11.853 -1.747 1.00 66.12 107 HIS A C 1
ATOM 785 O O . HIS A 1 107 ? 9.821 11.105 -1.505 1.00 66.12 107 HIS A O 1
ATOM 791 N N . PRO A 1 108 ? 11.421 12.559 -0.800 1.00 59.25 108 PRO A N 1
ATOM 792 C CA . PRO A 1 108 ? 11.013 12.606 0.605 1.00 59.25 108 PRO A CA 1
ATOM 793 C C . PRO A 1 108 ? 9.800 13.508 0.859 1.00 59.25 108 PRO A C 1
ATOM 795 O O . PRO A 1 108 ? 9.583 14.461 0.072 1.00 59.25 108 PRO A O 1
#

pLDDT: mean 70.42, std 21.08, range [34.41, 92.06]

Sequence (108 aa):
MFKSIKSVALITILVTTAVAASASTQTTASLAAASGFSWNQGNFEKVVSLKDGSSLHEYSDGRMALESSYGRAVSKPVGQVVYAMDGSAITITSNEVARLSKQLRIHP

Radius of gyration: 24.22 Å; chains: 1; bounding box: 71×56×44 Å

Foldseek 3Di:
DDDDDDDDDDDDDDDDDDDDDDDDDDDPDPPPPPPDPPDDPDQFPGWFQFPQLKIWTQHPVRAIWIAHNVRATDFDDQQDWTATPVRDTDGHHHHPRVVSRVVSVVPD